Protein AF-A0A382XHA2-F1 (afdb_monomer_lite)

Foldseek 3Di:
DDPVVQVPDVVRDDDDDDDPDDFDDAQDDPVLQEGDWGADPSGDTHAAADDDDPVQCVPPDDPVDHDDAADPSDDPPDSNNRRHHRHVCVVVVPFKDKDKDKDAVVLQEDAFFWDFKDWDFAQWAFDPDDHTDDDPGDNDCVHGTHPPGTDTPDMDGHPTDHDHNGDMDMDMDMDGD

Organism: NCBI:txid408172

Secondary structure (DSSP, 8-state):
--HHHHHTSTT----PPPP-S---S-SS-TTS-S--PEE-TTS-EE-------HHHHHHH--SS------GGGS-TTSHHHHHS-TTHHHHTT--EEEEEEEE-GGGTPPTT-EEEEEEEEESPBBTTSSSB--SS--S-HHHHB-TT-SEEEEEEEEEEEEPPTT--EEEEEEEE-

Structure (mmCIF, N/CA/C/O backbone):
data_AF-A0A382XHA2-F1
#
_entry.id   AF-A0A382XHA2-F1
#
loop_
_atom_site.group_PDB
_atom_site.id
_atom_site.type_symbol
_atom_site.label_atom_id
_atom_site.label_alt_id
_atom_site.label_comp_id
_atom_site.label_asym_id
_atom_site.label_entity_id
_atom_site.label_seq_id
_atom_site.pdbx_PDB_ins_code
_atom_site.Cartn_x
_atom_site.Cartn_y
_atom_site.Cartn_z
_atom_site.occupancy
_atom_site.B_iso_or_equiv
_atom_site.auth_seq_id
_atom_site.auth_comp_id
_atom_site.auth_asym_id
_atom_site.auth_atom_id
_atom_site.pdbx_PDB_model_num
ATOM 1 N N . VAL A 1 1 ? -28.731 -13.842 24.153 1.00 69.81 1 VAL A N 1
ATOM 2 C CA . VAL A 1 1 ? -27.498 -14.342 24.812 1.00 69.81 1 VAL A CA 1
ATOM 3 C C . VAL A 1 1 ? -26.731 -13.117 25.286 1.00 69.81 1 VAL A C 1
ATOM 5 O O . VAL A 1 1 ? -26.705 -12.158 24.529 1.00 69.81 1 VAL A O 1
ATOM 8 N N . SER A 1 2 ? -26.231 -13.061 26.524 1.00 86.56 2 SER A N 1
ATOM 9 C CA . SER A 1 2 ? -25.441 -11.899 26.970 1.00 86.56 2 SER A CA 1
ATOM 10 C C . SER A 1 2 ? -24.027 -11.964 26.389 1.00 86.56 2 SER A C 1
ATOM 12 O O . SER A 1 2 ? -23.552 -13.054 26.057 1.00 86.56 2 SER A O 1
ATOM 14 N N . ARG A 1 3 ? -23.340 -10.817 26.308 1.00 87.25 3 ARG A N 1
ATOM 15 C CA . ARG A 1 3 ? -21.929 -10.745 25.901 1.00 87.25 3 ARG A CA 1
ATOM 16 C C . ARG A 1 3 ? -21.069 -11.741 26.681 1.00 87.25 3 ARG A C 1
ATOM 18 O O . ARG A 1 3 ? -20.393 -12.561 26.078 1.00 87.25 3 A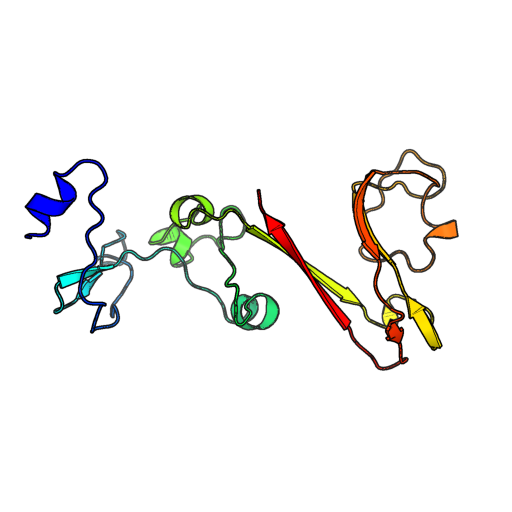RG A O 1
ATOM 25 N N . THR A 1 4 ? -21.206 -11.756 28.006 1.00 90.19 4 THR A N 1
ATOM 26 C CA . THR A 1 4 ? -20.467 -12.662 28.897 1.00 90.19 4 THR A CA 1
ATOM 27 C C . THR A 1 4 ? -20.722 -14.137 28.587 1.00 90.19 4 THR A C 1
ATOM 29 O O . THR A 1 4 ? -19.795 -14.938 28.598 1.00 90.19 4 THR A O 1
ATOM 32 N N . THR A 1 5 ? -21.965 -14.534 28.293 1.00 92.44 5 THR A N 1
ATOM 33 C CA . THR A 1 5 ? -22.249 -15.923 27.894 1.00 92.44 5 THR A CA 1
ATOM 34 C C . THR A 1 5 ? -21.627 -16.246 26.532 1.00 92.44 5 THR A C 1
ATOM 36 O O . THR A 1 5 ? -21.105 -17.343 26.350 1.00 92.44 5 THR A O 1
ATOM 39 N N . CYS A 1 6 ? -21.662 -15.299 25.589 1.00 91.44 6 CYS A N 1
ATOM 40 C CA . CYS A 1 6 ? -21.075 -15.468 24.262 1.00 91.44 6 CYS A CA 1
ATOM 41 C C . CYS A 1 6 ? -19.549 -15.622 24.327 1.00 91.44 6 CYS A C 1
ATOM 43 O O . CYS A 1 6 ? -19.023 -16.584 23.784 1.00 91.44 6 CYS A O 1
ATOM 45 N N . GLU A 1 7 ? -18.853 -14.728 25.033 1.00 91.69 7 GLU A N 1
ATOM 46 C CA . GLU A 1 7 ? -17.386 -14.732 25.160 1.00 91.69 7 GLU A CA 1
ATOM 47 C C . GLU A 1 7 ? -16.858 -15.957 25.927 1.00 91.69 7 GLU A C 1
ATOM 49 O O . GLU A 1 7 ? -15.764 -16.435 25.645 1.00 91.69 7 GLU A O 1
ATOM 54 N N . ASN A 1 8 ? -17.649 -16.517 26.852 1.00 92.94 8 ASN A N 1
ATOM 55 C CA . ASN A 1 8 ? -17.305 -17.760 27.553 1.00 92.94 8 ASN A CA 1
ATOM 56 C C . ASN A 1 8 ? -17.578 -19.030 26.726 1.00 92.94 8 ASN A C 1
ATOM 58 O O . ASN A 1 8 ? -17.199 -20.128 27.137 1.00 92.94 8 ASN A O 1
ATOM 62 N N . THR A 1 9 ? -18.257 -18.912 25.584 1.00 94.31 9 THR A N 1
ATOM 63 C CA . THR A 1 9 ? -18.500 -20.043 24.686 1.00 94.31 9 THR A CA 1
ATOM 64 C C . THR A 1 9 ? -17.306 -20.195 23.750 1.00 94.31 9 THR A C 1
ATOM 66 O O . THR A 1 9 ? -16.927 -19.248 23.067 1.00 94.31 9 THR A O 1
ATOM 69 N N . ALA A 1 10 ? -16.717 -21.391 23.674 1.00 92.62 10 ALA A N 1
ATOM 70 C CA . ALA A 1 10 ? -15.632 -21.658 22.731 1.00 92.62 10 ALA A CA 1
ATOM 71 C C . ALA A 1 10 ? -16.094 -21.380 21.286 1.00 92.62 10 ALA A C 1
ATOM 73 O O . ALA A 1 10 ? -17.078 -21.957 20.825 1.00 92.62 10 ALA A O 1
ATOM 74 N N . GLY A 1 11 ? -15.398 -20.478 20.588 1.00 89.56 11 GLY A N 1
ATOM 75 C CA . GLY A 1 11 ? -15.774 -20.025 19.243 1.00 89.56 11 GLY A CA 1
ATOM 76 C C . GLY A 1 11 ? -16.944 -19.033 19.194 1.00 89.56 11 GLY A C 1
ATOM 77 O O . GLY A 1 11 ? -17.414 -18.707 18.107 1.00 89.56 11 GLY A O 1
ATOM 78 N N . GLY A 1 12 ? -17.429 -18.546 20.340 1.00 89.88 12 GLY A N 1
ATOM 79 C CA . GLY A 1 12 ? -18.466 -17.523 20.396 1.00 89.88 12 GLY A CA 1
ATOM 80 C C . GLY A 1 12 ? -17.957 -16.179 19.875 1.00 89.88 12 GLY A C 1
ATOM 81 O O . GLY A 1 12 ? -17.038 -15.596 20.442 1.00 89.88 12 GLY A O 1
ATOM 82 N N . LEU A 1 13 ? -18.584 -15.668 18.814 1.00 88.62 13 LEU A N 1
ATOM 83 C CA . LEU A 1 13 ? -18.340 -14.326 18.289 1.00 88.62 13 LEU A CA 1
ATOM 84 C C . LEU A 1 13 ? -19.476 -13.399 18.726 1.00 88.62 13 LEU A C 1
ATOM 86 O O . LEU A 1 13 ? -20.606 -13.520 18.252 1.00 88.62 13 LEU A O 1
ATOM 90 N N . TRP A 1 14 ? -19.179 -12.471 19.634 1.00 88.94 14 TRP A N 1
ATOM 91 C CA . TRP A 1 14 ? -20.130 -11.430 20.006 1.00 88.94 14 TRP A CA 1
ATOM 92 C C . TRP A 1 14 ? -20.198 -10.372 18.903 1.00 88.94 14 TRP A C 1
ATOM 94 O O . TRP A 1 14 ? -19.188 -9.755 18.574 1.00 88.94 14 TRP A O 1
ATOM 104 N N . LEU A 1 15 ? -21.392 -10.146 18.358 1.00 88.44 15 LEU A N 1
ATOM 105 C CA . LEU A 1 15 ? -21.662 -9.089 17.384 1.00 88.44 15 LEU A CA 1
ATOM 106 C C . LEU A 1 15 ? -22.481 -7.987 18.076 1.00 88.44 15 LEU A C 1
ATOM 108 O O . LEU A 1 15 ? -23.698 -8.143 18.215 1.00 88.44 15 LEU A O 1
ATOM 112 N N . PRO A 1 16 ? -21.846 -6.910 18.576 1.00 86.88 16 PRO A N 1
ATOM 113 C CA . PRO A 1 16 ? -22.576 -5.800 19.176 1.00 86.88 16 PRO A CA 1
ATOM 114 C C . PRO A 1 16 ? -23.375 -5.032 18.112 1.00 86.88 16 PRO A C 1
ATOM 116 O O . PRO A 1 16 ? -23.069 -5.078 16.920 1.00 86.88 16 PRO A O 1
ATOM 119 N N . THR A 1 17 ? -24.386 -4.275 18.541 1.00 87.12 17 THR A N 1
ATOM 120 C CA . THR A 1 17 ? -24.945 -3.199 17.710 1.00 87.12 17 THR A CA 1
ATOM 121 C C . THR A 1 17 ? -23.841 -2.193 17.428 1.00 87.12 17 THR A C 1
ATOM 123 O O . THR A 1 17 ? -23.200 -1.767 18.386 1.00 87.12 17 THR A O 1
ATOM 126 N N . GLY A 1 18 ? -23.608 -1.842 16.159 1.00 88.06 18 GLY A N 1
ATOM 127 C CA . GLY A 1 18 ? -22.513 -0.950 15.760 1.00 88.06 18 GLY A CA 1
ATOM 128 C C . GLY A 1 18 ? -22.470 0.346 16.570 1.00 88.06 18 GLY A C 1
ATOM 129 O O . GLY A 1 18 ? -23.510 0.813 17.039 1.00 88.06 18 GLY A O 1
ATOM 130 N N . ALA A 1 19 ? -21.264 0.888 16.754 1.00 92.06 19 ALA A N 1
ATOM 131 C CA . ALA A 1 19 ? -21.071 2.152 17.455 1.00 92.06 19 ALA A CA 1
ATOM 132 C C . ALA A 1 19 ? -21.943 3.250 16.829 1.00 92.06 19 ALA A C 1
ATOM 134 O O . ALA A 1 19 ? -22.102 3.326 15.609 1.00 92.06 19 ALA A O 1
ATOM 135 N N . SER A 1 20 ? -22.536 4.065 17.690 1.00 94.06 20 SER A N 1
ATOM 136 C CA . SER A 1 20 ? -23.411 5.183 17.330 1.00 94.06 20 SER A CA 1
ATOM 137 C C . SER A 1 20 ? -22.763 6.543 17.582 1.00 94.06 20 SER A C 1
ATOM 139 O O . SER A 1 20 ? -23.326 7.563 17.189 1.00 94.06 20 SER A O 1
ATOM 141 N N . GLU A 1 21 ? -21.596 6.556 18.225 1.00 93.88 21 GLU A N 1
ATOM 142 C CA . GLU A 1 21 ? -20.819 7.750 18.530 1.00 93.88 21 GLU A CA 1
ATOM 143 C C . GLU A 1 21 ? -19.367 7.569 18.065 1.00 93.88 21 GLU A C 1
ATOM 145 O O . GLU A 1 21 ? -18.753 6.522 18.278 1.00 93.88 21 GLU A O 1
ATOM 150 N N . GLU A 1 22 ? -18.813 8.600 17.426 1.00 91.12 22 GLU A N 1
ATOM 151 C CA . GLU A 1 22 ? -17.391 8.635 17.088 1.00 91.12 22 GLU A CA 1
ATOM 152 C C . GLU A 1 22 ? -16.560 8.988 18.332 1.00 91.12 22 GLU A C 1
ATOM 154 O O . GLU A 1 22 ? -16.964 9.857 19.113 1.00 91.12 22 GLU A O 1
ATOM 159 N N . PRO A 1 23 ? -15.383 8.367 18.535 1.00 91.00 23 PRO A N 1
ATOM 160 C CA . PRO A 1 23 ? -14.499 8.762 19.620 1.00 91.00 23 PRO A CA 1
ATOM 161 C C . PRO A 1 23 ? -14.029 10.205 19.410 1.00 91.00 23 PRO A C 1
ATOM 163 O O . PRO A 1 23 ? -13.419 10.534 18.395 1.00 91.00 23 PRO A O 1
ATOM 166 N N . THR A 1 24 ? -14.280 11.065 20.396 1.00 85.12 24 THR A N 1
ATOM 167 C CA . THR A 1 24 ? -13.766 12.440 20.423 1.00 85.12 24 THR A CA 1
ATOM 168 C C . THR A 1 24 ? -12.830 12.621 21.616 1.00 85.12 24 THR A C 1
ATOM 170 O O . THR A 1 24 ? -13.027 12.009 22.665 1.00 85.12 24 THR A O 1
ATOM 173 N N . GLY A 1 25 ? -11.795 13.450 21.469 1.00 76.12 25 GLY A N 1
ATOM 174 C CA . GLY A 1 25 ? -10.847 13.744 22.547 1.00 76.12 25 GLY A CA 1
ATOM 175 C C . GLY A 1 25 ? -9.386 13.611 22.132 1.00 76.12 25 GLY A C 1
ATOM 176 O O . GLY A 1 25 ? -9.070 13.475 20.953 1.00 76.12 25 GLY A O 1
ATOM 177 N N . PHE A 1 26 ? -8.501 13.692 23.124 1.00 69.69 26 PHE A N 1
ATOM 178 C CA . PHE A 1 26 ? -7.056 13.587 22.941 1.00 69.69 26 PHE A CA 1
ATOM 179 C C . PHE A 1 26 ? -6.595 12.152 23.174 1.00 69.69 26 PHE A C 1
ATOM 181 O O . PHE A 1 26 ? -7.086 11.467 24.074 1.00 69.69 26 PHE A O 1
ATOM 188 N N . THR A 1 27 ? -5.613 11.711 22.398 1.00 74.00 27 THR A N 1
ATOM 189 C CA . THR A 1 27 ? -4.943 10.431 22.610 1.00 74.00 27 THR A CA 1
ATOM 190 C C . THR A 1 27 ? -3.960 10.630 23.762 1.00 74.00 27 THR A C 1
ATOM 192 O O . THR A 1 27 ? -2.814 11.000 23.554 1.00 74.00 27 THR A O 1
ATOM 195 N N . GLY A 1 28 ? -4.425 10.537 25.006 1.00 75.12 28 GLY A N 1
ATOM 196 C CA . GLY A 1 28 ? -3.582 10.833 26.162 1.00 75.12 28 GLY A CA 1
ATOM 197 C C . GLY A 1 28 ? -4.364 11.170 27.429 1.00 75.12 28 GLY A C 1
ATOM 198 O O . GLY A 1 28 ? -5.542 11.516 27.374 1.00 75.12 28 GLY A O 1
ATOM 199 N N . ASP A 1 29 ? -3.708 11.094 28.585 1.00 77.81 29 ASP A N 1
ATOM 200 C CA . ASP A 1 29 ? -4.215 11.693 29.819 1.00 77.81 29 ASP A CA 1
ATOM 201 C C . ASP A 1 29 ? -4.286 13.231 29.707 1.00 77.81 29 ASP A C 1
ATOM 203 O O . ASP A 1 29 ? -3.798 13.839 28.756 1.00 77.81 29 ASP A O 1
ATOM 207 N N . ALA A 1 30 ? -4.896 13.894 30.694 1.00 74.38 30 ALA A N 1
ATOM 208 C CA . ALA A 1 30 ? -5.067 15.352 30.681 1.00 74.38 30 ALA A CA 1
ATOM 209 C C . ALA A 1 30 ? -3.741 16.145 30.642 1.00 74.38 30 ALA A C 1
ATOM 211 O O . ALA A 1 30 ? -3.757 17.342 30.358 1.00 74.38 30 ALA A O 1
ATOM 212 N N . ALA A 1 31 ? -2.611 15.499 30.948 1.00 78.38 31 ALA A N 1
ATOM 213 C CA . ALA A 1 31 ? -1.278 16.082 30.862 1.00 78.38 31 ALA A CA 1
ATOM 214 C C . ALA A 1 31 ? -0.567 15.752 29.534 1.00 78.38 31 ALA A C 1
ATOM 216 O O . ALA A 1 31 ? 0.514 16.287 29.289 1.00 78.38 31 ALA A O 1
ATOM 217 N N . GLY A 1 32 ? -1.151 14.893 28.691 1.00 75.31 32 GLY A N 1
ATOM 218 C CA . GLY A 1 32 ? -0.535 14.391 27.466 1.00 75.31 32 GLY A CA 1
ATOM 219 C C . GLY A 1 32 ? 0.718 13.563 27.749 1.00 75.31 32 GLY A C 1
ATOM 220 O O . GLY A 1 32 ? 1.706 13.696 27.037 1.00 75.31 32 GLY A O 1
ATOM 221 N N . LEU A 1 33 ? 0.731 12.769 28.822 1.00 77.69 33 LEU A N 1
ATOM 222 C CA . LEU A 1 33 ? 1.907 11.980 29.219 1.00 77.69 33 LEU A CA 1
ATOM 223 C C . LEU A 1 33 ? 1.717 10.474 29.032 1.00 77.69 33 LEU A C 1
ATOM 225 O O . LEU A 1 33 ? 2.699 9.753 28.873 1.00 77.69 33 LEU A O 1
ATOM 229 N N . THR A 1 34 ? 0.472 10.002 29.034 1.00 81.69 34 THR A N 1
ATOM 230 C CA . THR A 1 34 ? 0.154 8.570 28.982 1.00 81.69 34 THR A CA 1
ATOM 231 C C . THR A 1 34 ? -0.964 8.313 27.988 1.00 81.69 34 THR A C 1
ATOM 233 O O . THR A 1 34 ? -2.012 8.934 28.118 1.00 81.69 34 THR A O 1
ATOM 236 N N . ALA A 1 35 ? -0.801 7.369 27.057 1.00 84.81 35 ALA A N 1
ATOM 237 C CA . ALA A 1 35 ? -1.890 6.916 26.186 1.00 84.81 35 ALA A CA 1
ATOM 238 C C . ALA A 1 35 ? -3.100 6.451 27.016 1.00 84.81 35 ALA A C 1
ATOM 240 O O . ALA A 1 35 ? -2.930 5.711 27.989 1.00 84.81 35 ALA A O 1
ATOM 241 N N . GLN A 1 36 ? -4.315 6.864 26.650 1.00 86.06 36 GLN A N 1
ATOM 242 C CA . GLN A 1 36 ? -5.551 6.452 27.322 1.00 86.06 36 GLN A CA 1
ATOM 243 C C . GLN A 1 36 ? -6.611 6.022 26.302 1.00 86.06 36 GLN A C 1
ATOM 245 O O . GLN A 1 36 ? -6.677 6.595 25.212 1.00 86.06 36 GLN A O 1
ATOM 250 N N . PRO A 1 37 ? -7.450 5.027 26.638 1.00 89.12 37 PRO A N 1
ATOM 251 C CA . PRO A 1 37 ? -8.596 4.683 25.815 1.00 89.12 37 PRO A CA 1
ATOM 252 C C . PRO A 1 37 ? -9.670 5.779 25.878 1.00 89.12 37 PRO A C 1
ATOM 254 O O . PRO A 1 37 ? -9.850 6.432 26.907 1.00 89.12 37 PRO A O 1
ATOM 257 N N . ILE A 1 38 ? -10.424 5.934 24.792 1.00 89.94 38 ILE A N 1
ATOM 258 C CA . ILE A 1 38 ? -11.551 6.867 24.693 1.00 89.94 38 ILE A CA 1
ATOM 259 C C . ILE A 1 38 ? -12.843 6.082 24.916 1.00 89.94 38 ILE A C 1
ATOM 261 O O . ILE A 1 38 ? -13.117 5.116 24.206 1.00 89.94 38 ILE A O 1
ATOM 265 N N . LEU A 1 39 ? -13.632 6.486 25.912 1.00 91.19 39 LEU A N 1
ATOM 266 C CA . LEU A 1 39 ? -14.936 5.890 26.196 1.00 91.19 39 LEU A CA 1
ATOM 267 C C . LEU A 1 39 ? -16.035 6.732 25.551 1.00 91.19 39 LEU A C 1
ATOM 269 O O . LEU A 1 39 ? -16.080 7.944 25.760 1.00 91.19 39 LEU A O 1
ATOM 273 N N . THR A 1 40 ? -16.939 6.086 24.826 1.00 92.88 40 THR A N 1
ATOM 274 C CA . THR A 1 40 ? -18.136 6.717 24.256 1.00 92.88 40 THR A CA 1
ATOM 275 C C . THR A 1 40 ? -19.382 6.341 25.060 1.00 92.88 40 THR A C 1
ATOM 277 O O . THR A 1 40 ? -19.417 5.341 25.789 1.00 92.88 40 THR A O 1
ATOM 280 N N . SER A 1 41 ? -20.426 7.164 24.964 1.00 92.88 41 SER A N 1
ATOM 281 C CA . SER A 1 41 ? -21.673 6.990 25.726 1.00 92.88 41 SER A CA 1
ATOM 282 C C . SER A 1 41 ? -22.462 5.738 25.319 1.00 92.88 41 SER A C 1
ATOM 284 O O . SER A 1 41 ? -23.269 5.221 26.094 1.00 92.88 41 SER A O 1
ATOM 286 N N . ASP A 1 42 ? -22.174 5.202 24.133 1.00 92.81 42 ASP A N 1
ATOM 287 C CA . ASP A 1 42 ? -22.699 3.939 23.612 1.00 92.81 42 ASP A CA 1
ATOM 288 C C . ASP A 1 42 ? -21.973 2.686 24.152 1.00 92.81 42 ASP A C 1
ATOM 290 O O . ASP A 1 42 ? -22.285 1.564 23.748 1.00 92.81 42 ASP A O 1
ATOM 294 N N . ASN A 1 43 ? -21.081 2.858 25.138 1.00 90.31 43 ASN A N 1
ATOM 295 C CA . ASN A 1 43 ? -20.283 1.822 25.809 1.00 90.31 43 ASN A CA 1
ATOM 296 C C . ASN A 1 43 ? -19.190 1.180 24.944 1.00 90.31 43 ASN A C 1
ATOM 298 O O . ASN A 1 43 ? -18.668 0.117 25.307 1.00 90.31 43 ASN A O 1
ATOM 302 N N . TYR A 1 44 ? -18.822 1.807 23.827 1.00 92.75 44 TYR A N 1
ATOM 303 C CA . TYR A 1 44 ? -17.596 1.455 23.125 1.00 92.75 44 TYR A CA 1
ATOM 304 C C . TYR A 1 44 ? -16.370 2.051 23.822 1.00 92.75 44 TYR A C 1
ATOM 306 O O . TYR A 1 44 ? -16.417 3.085 24.491 1.00 92.75 44 TYR A O 1
ATOM 314 N N . VAL A 1 45 ? -15.256 1.337 23.686 1.00 91.69 45 VAL A N 1
ATOM 315 C CA . VAL A 1 45 ? -13.945 1.749 24.179 1.00 91.69 45 VAL A CA 1
ATOM 316 C C . VAL A 1 45 ? -13.006 1.717 22.989 1.00 91.69 45 VAL A C 1
ATOM 318 O O . VAL A 1 45 ? -12.824 0.669 22.368 1.00 91.69 45 VAL A O 1
ATOM 321 N N . TRP A 1 46 ? -12.435 2.867 22.670 1.00 91.56 46 TRP A N 1
ATOM 322 C CA . TRP A 1 46 ? -11.585 3.073 21.511 1.00 91.56 46 TRP A CA 1
ATOM 323 C C . TRP A 1 46 ? -10.134 3.221 21.941 1.00 91.56 46 TRP A C 1
ATOM 325 O O . TRP A 1 46 ? -9.827 3.855 22.951 1.00 91.56 46 TRP A O 1
ATOM 335 N N . THR A 1 47 ? -9.231 2.656 21.152 1.00 89.44 47 THR A N 1
ATOM 336 C CA . THR A 1 47 ? -7.789 2.802 21.339 1.00 89.44 47 THR A CA 1
ATOM 337 C C . THR A 1 47 ? -7.214 3.444 20.093 1.00 89.44 47 THR A C 1
ATOM 339 O O . THR A 1 47 ? -7.496 3.008 18.979 1.00 89.44 47 THR A O 1
ATOM 342 N N . PHE A 1 48 ? -6.427 4.495 20.288 1.00 90.69 48 PHE A N 1
ATOM 343 C CA . PHE A 1 48 ? -5.706 5.130 19.200 1.00 90.69 48 PHE A CA 1
ATOM 344 C C . PHE A 1 48 ? -4.533 4.253 18.755 1.00 90.69 48 PHE A C 1
ATOM 346 O O . PHE A 1 48 ? -3.802 3.732 19.593 1.00 90.69 48 PHE A O 1
ATOM 353 N N . LEU A 1 49 ? -4.365 4.096 17.440 1.00 90.75 49 LEU A N 1
ATOM 354 C CA . LEU A 1 49 ? -3.231 3.380 16.852 1.00 90.75 49 LEU A CA 1
ATOM 355 C C . LEU A 1 49 ? -2.300 4.355 16.143 1.00 90.75 49 LEU A C 1
ATOM 357 O O . LEU A 1 49 ? -1.149 4.510 16.527 1.00 90.75 49 LEU A O 1
ATOM 361 N N . TYR A 1 50 ? -2.797 5.023 15.109 1.00 92.19 50 TYR A N 1
ATOM 362 C CA . TYR A 1 50 ? -2.015 5.957 14.320 1.00 92.19 50 TYR A CA 1
ATOM 363 C C . TYR A 1 50 ? -2.924 6.957 13.621 1.00 92.19 50 TYR A C 1
ATOM 365 O O . TYR A 1 50 ? -4.146 6.798 13.565 1.00 92.19 50 TYR A O 1
ATOM 373 N N . LYS A 1 51 ? -2.296 7.988 13.068 1.00 88.69 51 LYS A N 1
ATOM 374 C CA . LYS A 1 51 ? -2.943 9.008 12.258 1.00 88.69 51 LYS A CA 1
ATOM 375 C C . LYS A 1 51 ? -2.244 9.074 10.910 1.00 88.69 51 LYS A C 1
ATOM 377 O O . LYS A 1 51 ? -1.027 8.944 10.840 1.00 88.69 51 LYS A O 1
ATOM 382 N N . LEU A 1 52 ? -3.024 9.288 9.856 1.00 91.69 52 LEU A N 1
ATOM 383 C CA . LEU A 1 52 ? -2.483 9.570 8.534 1.00 91.69 52 LEU A CA 1
ATOM 384 C C . LEU A 1 52 ? -2.297 11.068 8.343 1.00 91.69 52 LEU A C 1
ATOM 386 O O . LEU A 1 52 ? -3.204 11.861 8.615 1.00 91.69 52 LEU A O 1
ATOM 390 N N . GLU A 1 53 ? -1.126 11.436 7.841 1.00 89.69 53 GLU A N 1
ATOM 391 C CA . GLU A 1 53 ? -0.860 12.797 7.405 1.00 89.69 53 GLU A CA 1
ATOM 392 C C . GLU A 1 53 ? -1.438 13.028 6.004 1.00 89.69 53 GLU A C 1
ATOM 394 O O . GLU A 1 53 ? -1.706 12.095 5.242 1.00 89.69 53 GLU A O 1
ATOM 399 N N . LEU A 1 54 ? -1.624 14.299 5.633 1.00 91.19 54 LEU A N 1
ATOM 400 C CA . LEU A 1 54 ? -2.273 14.669 4.369 1.00 91.19 54 LEU A CA 1
ATOM 401 C C . LEU A 1 54 ? -1.598 14.026 3.144 1.00 91.19 54 LEU A C 1
ATOM 403 O O . LEU A 1 54 ? -2.276 13.628 2.200 1.00 91.19 54 LEU A O 1
ATOM 407 N N . ASN A 1 55 ? -0.270 13.899 3.171 1.00 88.56 55 ASN A N 1
ATOM 408 C CA . ASN A 1 55 ? 0.495 13.265 2.101 1.00 88.56 55 ASN A CA 1
ATOM 409 C C . ASN A 1 55 ? 0.150 11.775 1.930 1.00 88.56 55 ASN A C 1
ATOM 411 O O . ASN A 1 55 ? -0.023 11.319 0.801 1.00 88.56 55 ASN A O 1
ATOM 415 N N . ASP A 1 56 ? 0.012 11.032 3.031 1.00 90.44 56 ASP A N 1
ATOM 416 C CA . ASP A 1 56 ? -0.308 9.598 3.001 1.00 90.44 56 ASP A CA 1
ATOM 417 C C . ASP A 1 56 ? -1.743 9.364 2.527 1.00 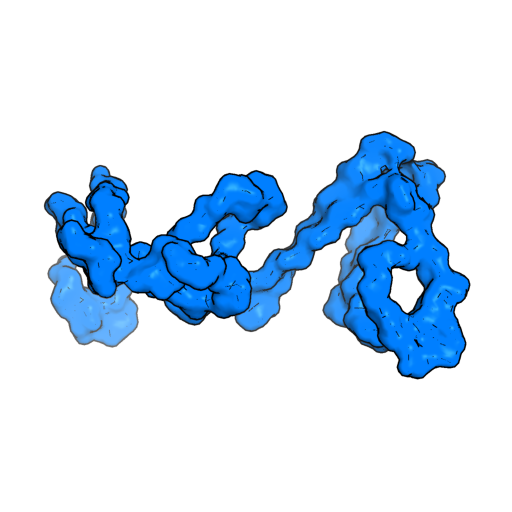90.44 56 ASP A C 1
ATOM 419 O O . ASP A 1 56 ? -2.029 8.421 1.784 1.00 90.44 56 ASP A O 1
ATOM 423 N N . ILE A 1 57 ? -2.649 10.268 2.907 1.00 91.19 57 ILE A N 1
ATOM 424 C CA . ILE A 1 57 ? -4.038 10.244 2.448 1.00 91.19 57 ILE A CA 1
ATOM 425 C C . ILE A 1 57 ? -4.098 10.443 0.931 1.00 91.19 57 ILE A C 1
ATOM 427 O O . ILE A 1 57 ? -4.756 9.673 0.238 1.00 91.19 57 ILE A O 1
ATOM 431 N N . ILE A 1 58 ? -3.395 11.446 0.403 1.00 88.50 58 ILE A N 1
ATOM 432 C CA . ILE A 1 58 ? -3.468 11.795 -1.023 1.00 88.50 58 ILE A CA 1
ATOM 433 C C . ILE A 1 58 ? -2.795 10.739 -1.903 1.00 88.50 58 ILE A C 1
ATOM 435 O O . ILE A 1 58 ? -3.337 10.377 -2.946 1.00 88.50 58 ILE A O 1
ATOM 439 N N . ASN A 1 59 ? -1.615 10.261 -1.509 1.00 85.94 59 ASN A N 1
ATOM 440 C CA . ASN A 1 59 ? -0.786 9.449 -2.399 1.00 85.94 59 ASN A CA 1
ATOM 441 C C . ASN A 1 59 ? -1.006 7.942 -2.226 1.00 85.94 59 ASN A C 1
ATOM 443 O O . ASN A 1 59 ? -0.878 7.193 -3.196 1.00 85.94 59 ASN A O 1
ATOM 447 N N . SER A 1 60 ? -1.372 7.496 -1.022 1.00 86.50 60 SER A N 1
ATOM 448 C CA . SER A 1 60 ? -1.321 6.073 -0.662 1.00 86.50 60 SER A CA 1
ATOM 449 C C . SER A 1 60 ? -2.684 5.472 -0.321 1.00 86.50 60 SER A C 1
ATOM 451 O O . SER A 1 60 ? -2.821 4.249 -0.323 1.00 86.50 60 SER A O 1
ATOM 453 N N . THR A 1 61 ? -3.705 6.291 -0.057 1.00 92.62 61 THR A N 1
ATOM 454 C CA . THR A 1 61 ? -5.055 5.793 0.255 1.00 92.62 61 THR A CA 1
ATOM 455 C C . THR A 1 61 ? -5.858 5.544 -1.021 1.00 92.62 61 THR A C 1
ATOM 457 O O . THR A 1 61 ? -5.745 6.257 -2.018 1.00 92.62 61 THR A O 1
ATOM 460 N N . THR A 1 62 ? -6.682 4.501 -1.001 1.00 91.06 62 THR A N 1
ATOM 461 C CA . THR A 1 62 ? -7.642 4.170 -2.060 1.00 91.06 62 THR A CA 1
ATOM 462 C C . THR A 1 62 ? -9.024 3.947 -1.448 1.00 91.06 62 THR A C 1
ATOM 464 O O . THR A 1 62 ? -9.191 3.999 -0.233 1.00 91.06 62 THR A O 1
ATOM 467 N N . ASN A 1 63 ? -10.029 3.690 -2.282 1.00 91.19 63 ASN A N 1
ATOM 468 C CA . ASN A 1 63 ? -11.363 3.304 -1.822 1.00 91.19 63 ASN A CA 1
ATOM 469 C C . ASN A 1 63 ? -11.371 1.979 -1.038 1.00 91.19 63 ASN A C 1
ATOM 471 O O . ASN A 1 63 ? -12.260 1.786 -0.215 1.00 91.19 63 ASN A O 1
ATOM 475 N N . ASP A 1 64 ? -10.400 1.097 -1.293 1.00 93.06 64 ASP A N 1
ATOM 476 C CA . ASP A 1 64 ? -10.367 -0.257 -0.729 1.00 93.06 64 ASP A CA 1
ATOM 477 C C . ASP A 1 64 ? -9.241 -0.456 0.300 1.00 93.06 64 ASP A C 1
ATOM 479 O O . ASP A 1 64 ? -9.310 -1.363 1.126 1.00 93.06 64 ASP A O 1
ATOM 483 N N . TRP A 1 65 ? -8.210 0.393 0.274 1.00 93.44 65 TRP A N 1
ATOM 484 C CA . TRP A 1 65 ? -6.993 0.233 1.075 1.00 93.44 65 TRP A CA 1
ATOM 485 C C . TRP A 1 65 ? -6.562 1.534 1.739 1.00 93.44 65 TRP A C 1
ATOM 487 O O . TRP A 1 65 ? -6.503 2.583 1.093 1.00 93.44 65 TRP A O 1
ATOM 497 N N . MET A 1 66 ? -6.171 1.426 3.007 1.00 93.56 66 MET A N 1
ATOM 498 C CA . MET A 1 66 ? -5.579 2.495 3.805 1.00 93.56 66 MET A CA 1
ATOM 499 C C . MET A 1 66 ? -4.160 2.085 4.222 1.00 93.56 66 MET A C 1
ATOM 501 O O . MET A 1 66 ? -3.976 0.943 4.654 1.00 93.56 66 MET A O 1
ATOM 505 N N . PRO A 1 67 ? -3.153 2.970 4.108 1.00 94.50 67 PRO A N 1
ATOM 506 C CA . PRO A 1 67 ? -1.804 2.649 4.554 1.00 94.50 67 PRO A CA 1
ATOM 507 C C . PRO A 1 67 ? -1.750 2.490 6.078 1.00 94.50 67 PRO A C 1
ATOM 509 O O . PRO A 1 67 ? -2.502 3.126 6.823 1.00 94.50 67 PRO A O 1
ATOM 512 N N . VAL A 1 68 ? -0.822 1.652 6.536 1.00 95.19 68 VAL A N 1
ATOM 513 C CA . VAL A 1 68 ? -0.488 1.479 7.952 1.00 95.19 68 VAL A CA 1
ATOM 514 C C . VAL A 1 68 ? 0.931 1.995 8.150 1.00 95.19 68 VAL A C 1
ATOM 516 O O . VAL A 1 68 ? 1.864 1.492 7.527 1.00 95.19 68 VAL A O 1
ATOM 519 N N . ILE A 1 69 ? 1.086 3.023 8.983 1.00 94.44 69 ILE A N 1
ATOM 520 C CA . ILE A 1 69 ? 2.391 3.618 9.293 1.00 94.44 69 ILE A CA 1
ATOM 521 C C . ILE A 1 69 ? 2.999 2.859 10.473 1.00 94.44 69 ILE A C 1
ATOM 523 O O . ILE A 1 69 ? 2.317 2.646 11.474 1.00 94.44 69 ILE A O 1
ATOM 527 N N . SER A 1 70 ? 4.263 2.442 10.372 1.00 95.06 70 SER A N 1
ATOM 528 C CA . SER A 1 70 ? 4.943 1.689 11.435 1.00 95.06 70 SER A CA 1
ATOM 529 C C . SER A 1 70 ? 6.468 1.799 11.381 1.00 95.06 70 SER A C 1
ATOM 531 O O . SER A 1 70 ? 7.031 2.116 10.330 1.00 95.06 70 SER A O 1
ATOM 533 N N . GLY A 1 71 ? 7.135 1.451 12.481 1.00 94.56 71 GLY A N 1
ATOM 534 C CA . GLY A 1 71 ? 8.589 1.386 12.596 1.00 94.56 71 GLY A CA 1
ATOM 535 C C . GLY A 1 71 ? 9.248 2.731 12.294 1.00 94.56 71 GLY A C 1
ATOM 536 O O . GLY A 1 71 ? 8.797 3.773 12.765 1.00 94.56 71 GLY A O 1
ATOM 537 N N . ASP A 1 72 ? 10.282 2.716 11.453 1.00 93.25 72 ASP A N 1
ATOM 538 C CA . ASP A 1 72 ? 11.071 3.908 11.103 1.00 93.25 72 ASP A CA 1
ATOM 539 C C . ASP A 1 72 ? 10.266 5.009 10.386 1.00 93.25 72 ASP A C 1
ATOM 541 O O . ASP A 1 72 ? 10.706 6.157 10.329 1.00 93.25 72 ASP A O 1
ATOM 545 N N . ALA A 1 73 ? 9.085 4.688 9.841 1.00 91.44 73 ALA A N 1
ATOM 546 C CA . ALA A 1 73 ? 8.195 5.682 9.239 1.00 91.44 73 ALA A CA 1
ATOM 547 C C . ALA A 1 73 ? 7.471 6.549 10.288 1.00 91.44 73 ALA A C 1
ATOM 549 O O . ALA A 1 73 ? 6.940 7.609 9.953 1.00 91.44 73 ALA A O 1
ATOM 550 N N . VAL A 1 74 ? 7.446 6.123 11.555 1.00 94.12 74 VAL A N 1
ATOM 551 C CA . VAL A 1 74 ? 6.815 6.872 12.643 1.00 94.12 74 VAL A CA 1
ATOM 552 C C . VAL A 1 74 ? 7.752 7.988 13.101 1.00 94.12 74 VAL A C 1
ATOM 554 O O . VAL A 1 74 ? 8.812 7.750 13.679 1.00 94.12 74 VAL A O 1
ATOM 557 N N . LEU A 1 75 ? 7.351 9.240 12.868 1.00 93.00 75 LEU A N 1
ATOM 558 C CA . LEU A 1 75 ? 8.159 10.401 13.237 1.00 93.00 75 LEU A CA 1
ATOM 559 C C . LEU A 1 75 ? 8.319 10.510 14.763 1.00 93.00 75 LEU A C 1
ATOM 561 O O . LEU A 1 75 ? 7.339 10.463 15.512 1.00 93.00 75 LEU A O 1
ATOM 565 N N . ALA A 1 76 ? 9.551 10.734 15.228 1.00 92.25 76 ALA A N 1
ATOM 566 C CA . ALA A 1 76 ? 9.840 10.953 16.642 1.00 92.25 76 ALA A CA 1
ATOM 567 C C . ALA A 1 76 ? 9.043 12.145 17.202 1.00 92.25 76 ALA A C 1
ATOM 569 O O . ALA A 1 76 ? 9.041 13.236 16.632 1.00 92.25 76 ALA A O 1
ATOM 570 N N . GLY A 1 77 ? 8.369 11.934 18.335 1.00 89.19 77 GLY A N 1
ATOM 571 C CA . GLY A 1 77 ? 7.516 12.949 18.966 1.00 89.19 77 GLY A CA 1
ATOM 572 C C . GLY A 1 77 ? 6.156 13.170 18.292 1.00 89.19 77 GLY A C 1
ATOM 573 O O . GLY A 1 77 ? 5.400 14.019 18.756 1.00 89.19 77 GLY A O 1
ATOM 574 N N . SER A 1 78 ? 5.822 12.420 17.235 1.00 90.56 78 SER A N 1
ATOM 575 C CA . SER A 1 78 ? 4.460 12.391 16.690 1.00 90.56 78 SER A CA 1
ATOM 576 C C . SER A 1 78 ? 3.456 11.831 17.701 1.00 90.56 78 SER A C 1
ATOM 578 O O . SER A 1 78 ? 3.818 11.123 18.642 1.00 90.56 78 SER A O 1
ATOM 580 N N . GLU A 1 79 ? 2.173 12.109 17.474 1.00 89.75 79 GLU A N 1
ATOM 581 C CA . GLU A 1 79 ? 1.074 11.571 18.283 1.00 89.75 79 GLU A CA 1
ATOM 582 C C . GLU A 1 79 ? 1.093 10.033 18.309 1.00 89.75 79 GLU A C 1
ATOM 584 O O . GLU A 1 79 ? 0.967 9.436 19.376 1.00 89.75 79 GLU A O 1
ATOM 589 N N . GLN A 1 80 ? 1.365 9.388 17.166 1.00 92.38 80 GLN A N 1
ATOM 590 C CA . GLN A 1 80 ? 1.545 7.935 17.085 1.00 92.38 80 GLN A CA 1
ATOM 591 C C . GLN A 1 80 ? 2.712 7.450 17.954 1.00 92.38 80 GLN A C 1
ATOM 593 O O . GLN A 1 80 ? 2.553 6.489 18.698 1.00 92.38 80 GLN A O 1
ATOM 598 N N . ASN A 1 81 ? 3.863 8.126 17.905 1.00 91.56 81 ASN A N 1
ATOM 599 C CA . ASN A 1 81 ? 5.032 7.742 18.699 1.00 91.56 81 ASN A CA 1
ATOM 600 C C . ASN A 1 81 ? 4.809 7.881 20.213 1.00 91.56 81 ASN A C 1
ATOM 602 O O . ASN A 1 81 ? 5.393 7.136 20.994 1.00 91.56 81 ASN A O 1
ATOM 606 N N . LEU A 1 82 ? 4.030 8.878 20.637 1.00 90.25 82 LEU A N 1
ATOM 607 C CA . LEU A 1 82 ? 3.829 9.182 22.055 1.00 90.25 82 LEU A CA 1
ATOM 608 C C . LEU A 1 82 ? 2.641 8.431 22.663 1.00 90.25 82 LEU A C 1
ATOM 610 O O . LEU A 1 82 ? 2.702 8.036 23.827 1.00 90.25 82 LEU A O 1
ATOM 614 N N . PHE A 1 83 ? 1.566 8.249 21.896 1.00 90.94 83 PHE A N 1
ATOM 615 C CA . PHE A 1 83 ? 0.281 7.777 22.420 1.00 90.94 83 PHE A CA 1
ATOM 616 C C . PHE A 1 83 ? -0.380 6.674 21.596 1.00 90.94 83 PHE A C 1
ATOM 618 O O . PHE A 1 83 ? -1.399 6.133 22.026 1.00 90.94 83 PHE A O 1
ATOM 625 N N . GLY A 1 84 ? 0.150 6.384 20.412 1.00 91.06 84 GLY A N 1
ATOM 626 C CA . GLY A 1 84 ? -0.347 5.345 19.526 1.00 91.06 84 GLY A CA 1
ATOM 627 C C . GLY A 1 84 ? 0.510 4.089 19.580 1.00 91.06 84 GLY A C 1
ATOM 628 O O . GLY A 1 84 ? 1.066 3.721 20.616 1.00 91.06 84 GLY A O 1
ATOM 629 N N . ASP A 1 85 ? 0.601 3.429 18.435 1.00 92.50 85 ASP A N 1
ATOM 630 C CA . ASP A 1 85 ? 1.354 2.203 18.245 1.00 92.50 85 ASP A CA 1
ATOM 631 C C . ASP A 1 85 ? 2.436 2.415 17.187 1.00 92.50 85 ASP A C 1
ATOM 633 O O . ASP A 1 85 ? 2.140 2.624 16.009 1.00 92.50 85 ASP A O 1
ATOM 637 N N . VAL A 1 86 ? 3.701 2.355 17.604 1.00 94.44 86 VAL A N 1
ATOM 638 C CA . VAL A 1 86 ? 4.850 2.473 16.694 1.00 94.44 86 VAL A CA 1
ATOM 639 C C . VAL A 1 86 ? 4.908 1.287 15.730 1.00 94.44 86 VAL A C 1
ATOM 641 O O . VAL A 1 86 ? 5.305 1.460 14.583 1.00 94.44 86 VAL A O 1
ATOM 644 N N . ASP A 1 87 ? 4.431 0.112 16.137 1.00 95.75 87 ASP A N 1
ATOM 645 C CA . ASP A 1 87 ? 4.437 -1.107 15.329 1.00 95.75 87 ASP A CA 1
ATOM 646 C C . ASP A 1 87 ? 3.010 -1.514 14.919 1.00 95.75 87 ASP A C 1
ATOM 648 O O . ASP A 1 87 ? 2.650 -2.697 14.902 1.00 95.75 87 ASP A O 1
ATOM 652 N N . ALA A 1 88 ? 2.199 -0.520 14.526 1.00 95.19 88 ALA A N 1
ATOM 653 C CA . ALA A 1 88 ? 0.775 -0.669 14.204 1.00 95.19 88 ALA A CA 1
ATOM 654 C C . ALA A 1 88 ? 0.460 -1.774 13.182 1.00 95.19 88 ALA A C 1
ATOM 656 O O . ALA A 1 88 ? -0.657 -2.293 13.170 1.00 95.19 88 ALA A O 1
ATOM 657 N N . ILE A 1 89 ? 1.430 -2.191 12.360 1.00 95.00 89 ILE A N 1
ATOM 658 C CA . ILE A 1 89 ? 1.295 -3.342 11.458 1.00 95.00 89 ILE A CA 1
ATOM 659 C C . ILE A 1 89 ? 0.877 -4.625 12.185 1.00 95.00 89 ILE A C 1
ATOM 661 O O . ILE A 1 89 ? 0.070 -5.382 11.640 1.00 95.00 89 ILE A O 1
ATOM 665 N N . PHE A 1 90 ? 1.349 -4.856 13.415 1.00 95.25 90 PHE A N 1
ATOM 666 C CA . PHE A 1 90 ? 1.001 -6.049 14.189 1.00 95.25 90 PHE A CA 1
ATOM 667 C C . PHE A 1 90 ? -0.384 -5.926 14.821 1.00 95.25 90 PHE A C 1
ATOM 669 O O . PHE A 1 90 ? -1.180 -6.864 14.735 1.00 95.25 90 PHE A O 1
ATOM 676 N N . SER A 1 91 ? -0.709 -4.765 15.393 1.00 94.25 91 SER A N 1
ATOM 677 C CA . SER A 1 91 ? -2.026 -4.510 15.991 1.00 94.25 91 SER A CA 1
ATOM 678 C C . SER A 1 91 ? -3.144 -4.513 14.951 1.00 94.25 91 SER A C 1
ATOM 680 O O . SER A 1 91 ? -4.195 -5.116 15.177 1.00 94.25 91 SER A O 1
ATOM 682 N N . ALA A 1 92 ? -2.895 -3.925 13.778 1.00 93.75 92 ALA A N 1
ATOM 683 C CA . ALA A 1 92 ? -3.800 -3.962 12.630 1.00 93.75 92 ALA A CA 1
ATOM 684 C C . ALA A 1 92 ? -3.800 -5.318 11.902 1.00 93.75 92 ALA A C 1
ATOM 686 O O . ALA A 1 92 ? -4.643 -5.542 11.035 1.00 93.75 92 ALA A O 1
ATOM 687 N N . LYS A 1 93 ? -2.882 -6.234 12.253 1.00 95.00 93 LYS A N 1
ATOM 688 C CA . LYS A 1 93 ? -2.712 -7.551 11.614 1.00 95.00 93 LYS A CA 1
ATOM 689 C C . LYS A 1 93 ? -2.578 -7.435 10.095 1.00 95.00 93 LYS A C 1
ATOM 691 O O . LYS A 1 93 ? -3.250 -8.124 9.323 1.00 95.00 93 LYS A O 1
ATOM 696 N N . THR A 1 94 ? -1.716 -6.518 9.679 1.00 95.00 94 THR A N 1
ATOM 697 C CA . THR A 1 94 ? -1.471 -6.236 8.268 1.00 95.00 94 THR A CA 1
ATOM 698 C C . THR A 1 94 ? -0.841 -7.461 7.612 1.00 95.00 94 THR A C 1
ATOM 700 O O . THR A 1 94 ? 0.200 -7.935 8.052 1.00 95.00 94 THR A O 1
ATOM 703 N N . HIS A 1 95 ? -1.490 -7.966 6.567 1.00 95.06 95 HIS A N 1
ATOM 704 C CA . HIS A 1 95 ? -1.058 -9.119 5.763 1.00 95.06 95 HIS A CA 1
ATOM 705 C C . HIS A 1 95 ? -0.913 -8.748 4.281 1.00 95.06 95 HIS A C 1
ATOM 707 O O . HIS A 1 95 ? -0.535 -9.575 3.465 1.00 95.06 95 HIS A O 1
ATOM 713 N N . HIS A 1 96 ? -1.176 -7.486 3.931 1.00 95.25 96 HIS A N 1
ATOM 714 C CA . HIS A 1 96 ? -1.089 -6.979 2.570 1.00 95.25 96 HIS A CA 1
ATOM 715 C C . HIS A 1 96 ? -0.017 -5.893 2.451 1.00 95.25 96 HIS A C 1
ATOM 717 O O . HIS A 1 96 ? 0.095 -5.024 3.315 1.00 95.25 96 HIS A O 1
ATOM 723 N N . GLY A 1 97 ? 0.738 -5.917 1.355 1.00 92.94 97 GLY A N 1
ATOM 724 C CA . GLY A 1 97 ? 1.618 -4.839 0.914 1.00 92.94 97 GLY A CA 1
ATOM 725 C C . GLY A 1 97 ? 1.164 -4.295 -0.437 1.00 92.94 97 GLY A C 1
ATOM 726 O O . GLY A 1 97 ? 0.726 -5.057 -1.297 1.00 92.94 97 GLY A O 1
ATOM 727 N N . LEU A 1 98 ? 1.278 -2.982 -0.638 1.00 92.12 98 LEU A N 1
ATOM 728 C CA . LEU A 1 98 ? 0.954 -2.332 -1.906 1.00 92.12 98 LEU A CA 1
ATOM 729 C C . LEU A 1 98 ? 2.231 -1.801 -2.556 1.00 92.12 98 LEU A C 1
ATOM 731 O O . LEU A 1 98 ? 2.967 -1.016 -1.964 1.00 92.12 98 LEU A O 1
ATOM 735 N N . ILE A 1 99 ? 2.477 -2.218 -3.793 1.00 91.88 99 ILE A N 1
ATOM 736 C CA . ILE A 1 99 ? 3.519 -1.677 -4.661 1.00 91.88 99 ILE A CA 1
ATOM 737 C C . ILE A 1 99 ? 2.844 -0.675 -5.587 1.00 91.88 99 ILE A C 1
ATOM 739 O O . ILE A 1 99 ? 1.971 -1.051 -6.366 1.00 91.88 99 ILE A O 1
ATOM 743 N N . HIS A 1 100 ? 3.245 0.591 -5.503 1.00 91.06 100 HIS A N 1
ATOM 744 C CA . HIS A 1 100 ? 2.774 1.658 -6.382 1.00 91.06 100 HIS A CA 1
ATOM 745 C C . HIS A 1 100 ? 3.933 2.127 -7.256 1.00 91.06 100 HIS A C 1
ATOM 747 O O . HIS A 1 100 ? 4.971 2.545 -6.749 1.00 91.06 100 HIS A O 1
ATOM 753 N N . VAL A 1 101 ? 3.753 2.036 -8.570 1.00 88.88 101 VAL A N 1
ATOM 754 C CA . VAL A 1 101 ? 4.680 2.560 -9.570 1.00 88.88 101 VAL A CA 1
ATOM 755 C C . VAL A 1 101 ? 3.926 3.561 -10.423 1.00 88.88 101 VAL A C 1
ATOM 757 O O . VAL A 1 101 ? 2.845 3.258 -10.927 1.00 88.88 101 VAL A O 1
ATOM 760 N N . ARG A 1 102 ? 4.509 4.741 -10.602 1.00 87.69 102 ARG A N 1
ATOM 761 C CA . ARG A 1 102 ? 4.051 5.709 -11.589 1.00 87.69 102 ARG A CA 1
ATOM 762 C C . ARG A 1 102 ? 4.946 5.624 -12.817 1.00 87.69 102 ARG A C 1
ATOM 764 O O . ARG A 1 102 ? 6.162 5.565 -12.674 1.00 87.69 102 ARG A O 1
ATOM 771 N N . LEU A 1 103 ? 4.332 5.594 -13.994 1.00 85.25 103 LEU A N 1
ATOM 772 C CA . LEU A 1 103 ? 5.011 5.611 -15.282 1.00 85.25 103 LEU A CA 1
ATOM 773 C C . LEU A 1 103 ? 4.747 6.955 -15.955 1.00 85.25 103 LEU A C 1
ATOM 775 O O . LEU A 1 103 ? 3.602 7.270 -16.299 1.00 85.25 103 LEU A O 1
ATOM 779 N N . GLU A 1 104 ? 5.807 7.722 -16.179 1.00 83.06 104 GLU A N 1
ATOM 780 C CA . GLU A 1 104 ? 5.759 9.016 -16.858 1.00 83.06 104 GLU A CA 1
ATOM 781 C C . GLU A 1 104 ? 6.570 8.951 -18.159 1.00 83.06 104 GLU A C 1
ATOM 783 O O . GLU A 1 104 ? 7.416 8.078 -18.359 1.00 83.06 104 GLU A O 1
ATOM 788 N N . THR A 1 105 ? 6.295 9.839 -19.110 1.00 75.50 105 THR A N 1
ATOM 789 C CA . THR A 1 105 ? 7.020 9.845 -20.393 1.00 75.50 105 THR A CA 1
ATOM 790 C C . THR A 1 105 ? 8.453 10.351 -20.265 1.00 75.50 105 THR A C 1
ATOM 792 O O . THR A 1 105 ? 9.324 9.938 -21.030 1.00 75.50 105 THR A O 1
ATOM 795 N N . SER A 1 106 ? 8.748 11.131 -19.221 1.00 75.44 106 SER A N 1
ATOM 796 C CA . SER A 1 106 ? 10.117 11.490 -18.833 1.00 75.44 106 SER A CA 1
ATOM 797 C C . SER A 1 106 ? 10.993 10.288 -18.478 1.00 75.44 106 SER A C 1
ATOM 799 O O . SER A 1 106 ? 12.216 10.406 -18.532 1.00 75.44 106 SER A O 1
ATOM 801 N N . ASP A 1 107 ? 10.395 9.136 -18.164 1.00 75.12 107 ASP A N 1
ATOM 802 C CA . ASP A 1 107 ? 11.121 7.917 -17.795 1.00 75.12 107 ASP A CA 1
ATOM 803 C C . ASP A 1 107 ? 11.689 7.173 -19.020 1.00 75.12 107 ASP A C 1
ATOM 805 O O . ASP A 1 107 ? 12.330 6.131 -18.882 1.00 75.12 107 ASP A O 1
ATOM 809 N N . GLY A 1 108 ? 11.488 7.715 -20.229 1.00 73.69 108 GLY A N 1
ATOM 810 C CA . GLY A 1 108 ? 12.078 7.203 -21.466 1.00 73.69 108 GLY A CA 1
ATOM 811 C C . GLY A 1 108 ? 11.332 6.017 -22.077 1.00 73.69 108 GLY A C 1
ATOM 812 O O . GLY A 1 108 ? 11.906 5.285 -22.882 1.00 73.69 108 GLY A O 1
ATOM 813 N N . PHE A 1 109 ? 10.061 5.822 -21.717 1.00 74.44 109 PHE A N 1
ATOM 814 C CA . PHE A 1 109 ? 9.209 4.835 -22.376 1.00 74.44 109 PHE A CA 1
ATOM 815 C C . PHE A 1 109 ? 8.878 5.259 -23.816 1.00 74.44 109 PHE A C 1
ATOM 817 O O . PHE A 1 109 ? 8.598 6.437 -24.049 1.00 74.44 109 PHE A O 1
ATOM 824 N N . PRO A 1 110 ? 8.862 4.321 -24.781 1.00 70.75 110 PRO A N 1
ATOM 825 C CA . PRO A 1 110 ? 8.493 4.631 -26.155 1.00 70.75 110 PRO A CA 1
ATOM 826 C C . PRO A 1 110 ? 7.042 5.125 -26.237 1.00 70.75 110 PRO A C 1
ATOM 828 O O . PRO A 1 110 ? 6.116 4.513 -25.705 1.00 70.75 110 PRO A O 1
ATOM 831 N N . GLU A 1 111 ? 6.853 6.249 -26.921 1.00 72.31 111 GLU A N 1
ATOM 832 C CA . GLU A 1 111 ? 5.541 6.800 -27.259 1.00 72.31 111 GLU A CA 1
ATOM 833 C C . GLU A 1 111 ? 5.004 6.076 -28.507 1.00 72.31 111 GLU A C 1
ATOM 835 O O . GLU A 1 111 ? 5.775 5.766 -29.416 1.00 72.31 111 GLU A O 1
ATOM 840 N N . ASN A 1 112 ? 3.691 5.816 -28.585 1.00 74.62 112 ASN A N 1
ATOM 841 C CA . ASN A 1 112 ? 3.062 5.070 -29.691 1.00 74.62 112 ASN A CA 1
ATOM 842 C C . ASN A 1 112 ? 3.497 3.591 -29.811 1.00 74.62 112 ASN A C 1
ATOM 844 O O . ASN A 1 112 ? 3.460 3.008 -30.895 1.00 74.62 112 ASN A O 1
ATOM 848 N N . ASP A 1 113 ? 3.866 2.978 -28.690 1.00 77.19 113 ASP A N 1
ATOM 849 C CA . ASP A 1 113 ? 4.021 1.530 -28.563 1.00 77.19 113 ASP A CA 1
ATOM 850 C C . ASP A 1 113 ? 3.053 0.989 -27.498 1.00 77.19 113 ASP A C 1
ATOM 852 O O . ASP A 1 113 ? 2.554 1.743 -26.648 1.00 77.19 113 ASP A O 1
ATOM 856 N N . ASP A 1 114 ? 2.735 -0.303 -27.568 1.00 83.81 114 ASP A N 1
ATOM 857 C CA . ASP A 1 114 ? 1.878 -0.976 -26.598 1.00 83.81 114 ASP A CA 1
ATOM 858 C C . ASP A 1 114 ? 2.670 -1.928 -25.704 1.00 83.81 114 ASP A C 1
ATOM 860 O O . ASP A 1 114 ? 3.411 -2.790 -26.170 1.00 83.81 114 ASP A O 1
ATOM 864 N N . PHE A 1 115 ? 2.450 -1.847 -24.390 1.00 87.12 115 PHE A N 1
ATOM 865 C CA . PHE A 1 115 ? 2.942 -2.884 -23.488 1.00 87.12 115 PHE A CA 1
ATOM 866 C C . PHE A 1 115 ? 1.856 -3.933 -23.234 1.00 87.12 115 PHE A C 1
ATOM 868 O O . PHE A 1 115 ? 0.652 -3.660 -23.211 1.00 87.12 115 PHE A O 1
ATOM 875 N N . ARG A 1 116 ? 2.302 -5.179 -23.067 1.00 91.56 116 ARG A N 1
ATOM 876 C CA . ARG A 1 116 ? 1.441 -6.356 -22.843 1.00 91.56 116 ARG A CA 1
ATOM 877 C C . ARG A 1 116 ? 1.877 -7.191 -21.656 1.00 91.56 116 ARG A C 1
ATOM 879 O O . ARG A 1 116 ? 1.157 -8.102 -21.256 1.00 91.56 116 ARG A O 1
ATOM 886 N N . GLN A 1 117 ? 3.057 -6.909 -21.125 1.00 91.81 117 GLN A N 1
ATOM 887 C CA . GLN A 1 117 ? 3.644 -7.652 -20.031 1.00 91.81 117 GLN A CA 1
ATOM 888 C C . GLN A 1 117 ? 4.134 -6.686 -18.971 1.00 91.81 117 GLN A C 1
ATOM 890 O O . GLN A 1 117 ? 4.723 -5.655 -19.290 1.00 91.81 117 GLN A O 1
ATOM 895 N N . ILE A 1 118 ? 3.879 -7.041 -17.720 1.00 91.81 118 ILE A N 1
ATOM 896 C CA . ILE A 1 118 ? 4.364 -6.321 -16.550 1.00 91.81 118 ILE A CA 1
ATOM 897 C C . ILE A 1 118 ? 5.090 -7.339 -15.686 1.00 91.81 118 ILE A C 1
ATOM 899 O O . ILE A 1 118 ? 4.542 -8.400 -15.389 1.00 91.81 118 ILE A O 1
ATOM 903 N N . GLY A 1 119 ? 6.321 -7.027 -15.295 1.00 92.19 119 GLY A N 1
ATOM 904 C CA . GLY A 1 119 ? 7.134 -7.889 -14.451 1.00 92.19 119 GLY A CA 1
ATOM 905 C C . GLY A 1 119 ? 7.659 -7.144 -13.235 1.00 92.19 119 GLY A C 1
ATOM 906 O O . GLY A 1 119 ? 8.014 -5.972 -13.332 1.00 92.19 119 GLY A O 1
ATOM 907 N N . LEU A 1 120 ? 7.746 -7.836 -12.100 1.00 93.25 120 LEU A N 1
ATOM 908 C CA . LEU A 1 120 ? 8.530 -7.365 -10.962 1.00 93.25 120 LEU A CA 1
ATOM 909 C C . LEU A 1 120 ? 9.836 -8.143 -10.906 1.00 93.25 120 LEU A C 1
ATOM 911 O O . LEU A 1 120 ? 9.838 -9.368 -10.764 1.00 93.25 120 LEU A O 1
ATOM 915 N N . LEU A 1 121 ? 10.942 -7.415 -11.009 1.00 93.75 121 LEU A N 1
ATOM 916 C CA . LEU A 1 121 ? 12.289 -7.963 -11.028 1.00 93.75 121 LEU A CA 1
ATOM 917 C C . LEU A 1 121 ? 13.026 -7.553 -9.754 1.00 93.75 121 LEU A C 1
ATOM 919 O O . LEU A 1 121 ? 13.145 -6.371 -9.438 1.00 93.75 121 LEU A O 1
ATOM 923 N N . ARG A 1 122 ? 13.532 -8.536 -9.014 1.00 94.94 122 ARG A N 1
ATOM 924 C CA . ARG A 1 122 ? 14.269 -8.328 -7.769 1.00 94.94 122 ARG A CA 1
ATOM 925 C C . ARG A 1 122 ? 15.772 -8.382 -8.012 1.00 94.94 122 ARG A C 1
ATOM 927 O O . ARG A 1 122 ? 16.271 -9.348 -8.581 1.00 94.94 122 ARG A O 1
ATOM 934 N N . ASN A 1 123 ? 16.493 -7.397 -7.477 1.00 95.62 123 ASN A N 1
ATOM 935 C CA . ASN A 1 123 ? 17.959 -7.327 -7.460 1.00 95.62 123 ASN A CA 1
ATOM 936 C C . ASN A 1 123 ? 18.652 -7.596 -8.823 1.00 95.62 123 ASN A C 1
ATOM 938 O O . ASN A 1 123 ? 19.614 -8.384 -8.842 1.00 95.62 123 ASN A O 1
ATOM 942 N N . PRO A 1 124 ? 18.207 -6.976 -9.938 1.00 96.88 124 PRO A N 1
ATOM 943 C CA . PRO A 1 124 ? 18.936 -7.060 -11.201 1.00 96.88 124 PRO A CA 1
ATOM 944 C C . PRO A 1 124 ? 20.325 -6.421 -11.090 1.00 96.88 124 PRO A C 1
ATOM 946 O O . PRO A 1 124 ? 20.602 -5.629 -10.181 1.00 96.88 124 PRO A O 1
ATOM 949 N N . GLU A 1 125 ? 21.214 -6.787 -12.005 1.00 97.19 125 GLU A N 1
ATOM 950 C CA . GLU A 1 125 ? 22.563 -6.234 -12.106 1.00 97.19 125 GLU A CA 1
ATOM 951 C C . GLU A 1 125 ? 22.663 -5.240 -13.261 1.00 97.19 125 GLU A C 1
ATOM 953 O O . GLU A 1 125 ? 21.938 -5.335 -14.248 1.00 97.19 125 GLU A O 1
ATOM 958 N N . LEU A 1 126 ? 23.558 -4.265 -13.120 1.00 97.12 126 LEU A N 1
ATOM 959 C CA . LEU A 1 126 ? 23.968 -3.397 -14.218 1.00 97.12 126 LEU A CA 1
ATOM 960 C C . LEU A 1 126 ? 24.711 -4.213 -15.275 1.00 97.12 126 LEU A C 1
ATOM 962 O O . LEU A 1 126 ? 25.351 -5.212 -14.943 1.00 97.12 126 LEU A O 1
ATOM 966 N N . ALA A 1 127 ? 24.677 -3.742 -16.520 1.00 95.56 127 ALA A N 1
ATOM 967 C CA . ALA A 1 127 ? 25.426 -4.346 -17.617 1.00 95.56 127 ALA A CA 1
ATOM 968 C C . ALA A 1 127 ? 26.906 -4.574 -17.245 1.00 95.56 127 ALA A C 1
ATOM 970 O O . ALA A 1 127 ? 27.578 -3.676 -16.727 1.00 95.56 127 ALA A O 1
ATOM 971 N N . GLY A 1 128 ? 27.411 -5.782 -17.510 1.00 93.56 128 GLY A N 1
ATOM 972 C CA . GLY A 1 128 ? 28.748 -6.227 -17.105 1.00 93.56 128 GLY A CA 1
ATOM 973 C C . GLY A 1 128 ? 28.778 -7.015 -15.789 1.00 93.56 128 GLY A C 1
ATOM 974 O O . GLY A 1 128 ? 29.828 -7.558 -15.441 1.00 93.56 128 GLY A O 1
ATOM 975 N N . GLY A 1 129 ? 27.645 -7.115 -15.088 1.00 94.56 129 GLY A N 1
ATOM 976 C CA . GLY A 1 129 ? 27.465 -7.949 -13.903 1.00 94.56 129 GLY A CA 1
ATOM 977 C C . GLY A 1 129 ? 28.174 -7.446 -12.638 1.00 94.56 129 GLY A C 1
ATOM 978 O O . GLY A 1 129 ? 28.966 -6.501 -12.630 1.00 94.56 129 GLY A O 1
ATOM 979 N N . GLY A 1 130 ? 27.857 -8.077 -11.507 1.00 94.31 130 GLY A N 1
ATOM 980 C CA . GLY A 1 130 ? 28.522 -7.872 -10.214 1.00 94.31 130 GLY A CA 1
ATOM 981 C C . GLY A 1 130 ? 28.121 -6.607 -9.445 1.00 94.31 130 GLY A C 1
ATOM 982 O O . GLY A 1 130 ? 28.438 -6.496 -8.261 1.00 94.31 130 GLY A O 1
ATOM 983 N N . THR A 1 131 ? 27.384 -5.679 -10.063 1.00 96.94 131 THR A N 1
ATOM 984 C CA . THR A 1 131 ? 26.859 -4.470 -9.403 1.00 96.94 131 THR A CA 1
ATOM 985 C C . THR A 1 131 ? 25.342 -4.439 -9.498 1.00 96.94 131 THR A C 1
ATOM 987 O O . THR A 1 131 ? 24.795 -4.508 -10.592 1.00 96.94 131 THR A O 1
ATOM 990 N N . LYS A 1 132 ? 24.643 -4.312 -8.364 1.00 96.75 132 LYS A N 1
ATOM 991 C CA . LYS A 1 132 ? 23.175 -4.226 -8.346 1.00 96.75 132 LYS A CA 1
ATOM 992 C C . LYS A 1 132 ? 22.685 -2.888 -8.891 1.00 96.75 132 LYS A C 1
ATOM 994 O O . LYS A 1 132 ? 23.224 -1.841 -8.537 1.00 96.75 132 LYS A O 1
ATOM 999 N N . ALA A 1 133 ? 21.645 -2.941 -9.713 1.00 96.12 133 ALA A N 1
ATOM 1000 C CA . ALA A 1 133 ? 20.934 -1.769 -10.193 1.00 96.12 133 ALA A CA 1
ATOM 1001 C C . ALA A 1 133 ? 20.144 -1.127 -9.036 1.00 96.12 133 ALA A C 1
ATOM 1003 O O . ALA A 1 133 ? 19.424 -1.816 -8.315 1.00 96.12 133 ALA A O 1
ATOM 1004 N N . GLN A 1 134 ? 20.322 0.180 -8.833 1.00 93.94 134 GLN A N 1
ATOM 1005 C CA . GLN A 1 134 ? 19.726 0.941 -7.721 1.00 93.94 134 GLN A CA 1
ATOM 1006 C C . GLN A 1 134 ? 19.069 2.255 -8.173 1.00 93.94 134 GLN A C 1
ATOM 1008 O O . GLN A 1 134 ? 18.464 2.941 -7.352 1.00 93.94 134 GLN A O 1
ATOM 1013 N N . ALA A 1 135 ? 19.201 2.638 -9.449 1.00 90.94 135 ALA A N 1
ATOM 1014 C CA . ALA A 1 135 ? 18.525 3.823 -9.963 1.00 90.94 135 ALA A CA 1
ATOM 1015 C C . ALA A 1 135 ? 17.012 3.582 -10.050 1.00 90.94 135 ALA A C 1
ATOM 1017 O O . ALA A 1 135 ? 16.566 2.452 -10.245 1.00 90.94 135 ALA A O 1
ATOM 1018 N N . ALA A 1 136 ? 16.233 4.659 -9.934 1.00 87.25 136 ALA A N 1
ATOM 1019 C CA . ALA A 1 136 ? 14.777 4.589 -10.018 1.00 87.25 136 ALA A CA 1
ATOM 1020 C C . ALA A 1 136 ? 14.283 4.173 -11.416 1.00 87.25 136 ALA A C 1
ATOM 1022 O O . ALA A 1 136 ? 13.249 3.522 -11.527 1.00 87.25 136 ALA A O 1
ATOM 1023 N N . VAL A 1 137 ? 15.024 4.533 -12.472 1.00 88.19 137 VAL A N 1
ATOM 1024 C CA . VAL A 1 137 ? 14.631 4.315 -13.869 1.00 88.19 137 VAL A CA 1
ATOM 1025 C C . VAL A 1 137 ? 15.830 3.852 -14.697 1.00 88.19 137 VAL A C 1
ATOM 1027 O O . VAL A 1 137 ? 16.920 4.418 -14.601 1.00 88.19 137 VAL A O 1
ATOM 1030 N N . TYR A 1 138 ? 15.597 2.848 -15.545 1.00 89.06 138 TYR A N 1
ATOM 1031 C CA . TYR A 1 138 ? 16.514 2.376 -16.585 1.00 89.06 138 TYR A CA 1
ATOM 1032 C C . TYR A 1 138 ? 15.757 2.316 -17.917 1.00 89.06 138 TYR A C 1
ATOM 1034 O O . TYR A 1 138 ? 15.154 1.296 -18.238 1.00 89.06 138 TYR A O 1
ATOM 1042 N N . ALA A 1 139 ? 15.764 3.423 -18.668 1.00 81.88 139 ALA A N 1
ATOM 1043 C CA . ALA A 1 139 ? 14.943 3.595 -19.873 1.00 81.88 139 ALA A CA 1
ATOM 1044 C C . ALA A 1 139 ? 15.214 2.538 -20.961 1.00 81.88 139 ALA A C 1
ATOM 1046 O O . ALA A 1 139 ? 14.284 2.030 -21.578 1.00 81.88 139 ALA A O 1
ATOM 1047 N N . ASP A 1 140 ? 16.483 2.166 -21.162 1.00 85.69 140 ASP A N 1
ATOM 1048 C CA . ASP A 1 140 ? 16.868 1.076 -22.060 1.00 85.69 140 ASP A CA 1
ATOM 1049 C C . ASP A 1 140 ? 17.518 -0.056 -21.261 1.00 85.69 140 ASP A C 1
ATOM 1051 O O . ASP A 1 140 ? 18.739 -0.127 -21.075 1.00 85.69 140 ASP A O 1
ATOM 1055 N N . ALA A 1 141 ? 16.672 -0.949 -20.752 1.00 81.44 141 ALA A N 1
ATOM 1056 C CA . ALA A 1 141 ? 17.107 -2.115 -19.996 1.00 81.44 141 ALA A CA 1
ATOM 1057 C C . ALA A 1 141 ? 18.035 -3.038 -20.806 1.00 81.44 141 ALA A C 1
ATOM 1059 O O . ALA A 1 141 ? 18.895 -3.679 -20.209 1.00 81.44 141 ALA A O 1
ATOM 1060 N N . SER A 1 142 ? 17.912 -3.076 -22.141 1.00 82.81 142 SER A N 1
ATOM 1061 C CA . SER A 1 142 ? 18.682 -3.992 -22.997 1.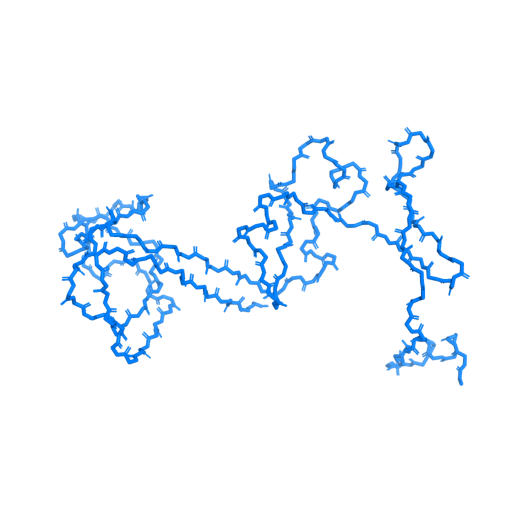00 82.81 142 SER A CA 1
ATOM 1062 C C . SER A 1 142 ? 20.179 -3.674 -23.041 1.00 82.81 142 SER A C 1
ATOM 1064 O O . SER A 1 142 ? 20.992 -4.556 -23.316 1.00 82.81 142 SER A O 1
ATOM 1066 N N . VAL A 1 143 ? 20.540 -2.426 -22.734 1.00 88.50 143 VAL A N 1
ATOM 1067 C CA . VAL A 1 143 ? 21.935 -1.968 -22.642 1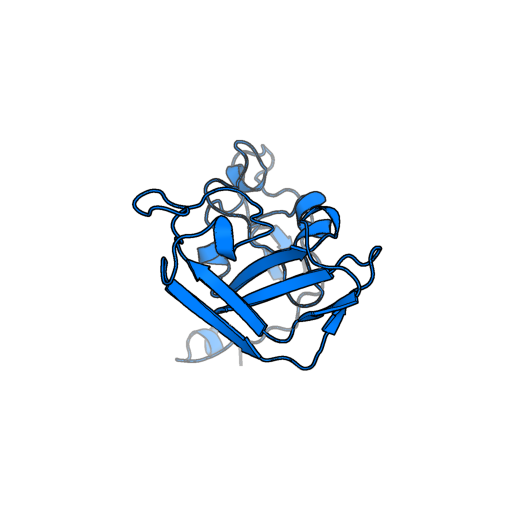.00 88.50 143 VAL A CA 1
ATOM 1068 C C . VAL A 1 143 ? 22.353 -1.617 -21.218 1.00 88.50 143 VAL A C 1
ATOM 1070 O O . VAL A 1 143 ? 23.547 -1.554 -20.932 1.00 88.50 143 VAL A O 1
ATOM 1073 N N . SER A 1 144 ? 21.390 -1.357 -20.329 1.00 91.44 144 SER A N 1
ATOM 1074 C CA . SER A 1 144 ? 21.672 -0.881 -18.970 1.00 91.44 144 SER A CA 1
ATOM 1075 C C . SER A 1 144 ? 21.753 -2.003 -17.937 1.00 91.44 144 SER A C 1
ATOM 1077 O O . SER A 1 144 ? 22.406 -1.825 -16.906 1.00 91.44 144 SER A O 1
ATOM 1079 N N . LEU A 1 145 ? 21.094 -3.137 -18.188 1.00 95.38 145 LEU A N 1
ATOM 1080 C CA . LEU A 1 145 ? 21.009 -4.259 -17.257 1.00 95.38 145 LEU A CA 1
ATOM 1081 C C . LEU A 1 145 ? 21.714 -5.496 -17.818 1.00 95.38 145 LEU A C 1
ATOM 1083 O O . LEU A 1 145 ? 21.714 -5.739 -19.022 1.00 95.38 145 LEU A O 1
ATOM 1087 N N . GLU A 1 146 ? 22.307 -6.286 -16.927 1.00 96.38 146 GLU A N 1
ATOM 1088 C CA . GLU A 1 146 ? 22.897 -7.575 -17.281 1.00 96.38 146 GLU A CA 1
ATOM 1089 C C . GLU A 1 146 ? 21.794 -8.578 -17.634 1.00 96.38 146 GLU A C 1
ATOM 1091 O O . GLU A 1 146 ? 20.803 -8.713 -16.902 1.00 96.38 146 GLU A O 1
ATOM 1096 N N . ALA A 1 147 ? 21.982 -9.293 -18.743 1.00 93.75 147 ALA A N 1
ATOM 1097 C CA . ALA A 1 147 ? 21.032 -10.290 -19.215 1.00 93.75 147 ALA A CA 1
ATOM 1098 C C . ALA A 1 147 ? 20.823 -11.397 -18.169 1.00 93.75 147 ALA A C 1
ATOM 1100 O O . ALA A 1 147 ? 21.762 -11.830 -17.504 1.00 93.75 147 ALA A O 1
ATOM 1101 N N . ASP A 1 148 ? 19.572 -11.842 -18.022 1.00 92.62 148 ASP A N 1
ATOM 1102 C CA . ASP A 1 148 ? 19.165 -12.912 -17.100 1.00 92.62 148 ASP A CA 1
ATOM 1103 C C . ASP A 1 148 ? 19.581 -12.695 -15.628 1.00 92.62 148 ASP A C 1
ATOM 1105 O O . ASP A 1 148 ? 19.634 -13.637 -14.833 1.00 92.62 148 ASP A O 1
ATOM 1109 N N . SER A 1 149 ? 19.854 -11.445 -15.237 1.00 95.38 149 SER A N 1
ATOM 1110 C CA . SER A 1 149 ? 20.228 -11.091 -13.870 1.00 95.38 149 SER A CA 1
ATOM 1111 C C . SER A 1 149 ? 19.016 -10.759 -12.990 1.00 95.38 149 SER A C 1
ATOM 1113 O O . SER A 1 149 ? 17.992 -10.240 -13.437 1.00 95.38 149 SER A O 1
ATOM 1115 N N . GLY A 1 150 ? 19.148 -11.029 -11.690 1.00 95.12 150 GLY A N 1
ATOM 1116 C CA . GLY A 1 150 ? 18.071 -10.833 -10.718 1.00 95.12 150 GLY A CA 1
ATOM 1117 C C . GLY A 1 150 ? 17.067 -11.988 -10.690 1.00 95.12 150 GLY A C 1
ATOM 1118 O O . GLY A 1 150 ? 17.366 -13.111 -11.086 1.00 95.12 150 GLY A O 1
ATOM 1119 N N . GLN A 1 151 ? 15.879 -11.728 -10.146 1.00 96.38 151 GLN A N 1
ATOM 1120 C CA . GLN A 1 151 ? 14.816 -12.723 -10.010 1.00 96.38 151 GLN A CA 1
ATOM 1121 C C . GLN A 1 151 ? 13.462 -12.126 -10.387 1.00 96.38 151 GLN A C 1
ATOM 1123 O O . GLN A 1 151 ? 12.997 -11.191 -9.736 1.00 96.38 151 GLN A O 1
ATOM 1128 N N . LEU A 1 152 ? 12.812 -12.685 -11.408 1.00 94.44 152 LEU A N 1
ATOM 1129 C CA . LEU A 1 152 ? 11.432 -12.347 -11.751 1.00 94.44 152 LEU A CA 1
ATOM 1130 C C . LEU A 1 152 ? 10.496 -12.961 -10.703 1.00 94.44 152 LEU A C 1
ATOM 1132 O O . LEU A 1 152 ? 10.393 -14.183 -10.601 1.00 94.44 152 LEU A O 1
ATOM 1136 N N . ILE A 1 153 ? 9.844 -12.117 -9.907 1.00 94.06 153 ILE A N 1
ATOM 1137 C CA . ILE A 1 153 ? 8.973 -12.545 -8.799 1.00 94.06 153 ILE A CA 1
ATOM 1138 C C . ILE A 1 153 ? 7.482 -12.453 -9.142 1.00 94.06 153 ILE A C 1
ATOM 1140 O O . ILE A 1 153 ? 6.664 -13.102 -8.500 1.00 94.06 153 ILE A O 1
ATOM 1144 N N . TYR A 1 154 ? 7.127 -11.674 -10.162 1.00 94.62 154 TYR A N 1
ATOM 1145 C CA . TYR A 1 154 ? 5.763 -11.533 -10.662 1.00 94.62 154 TYR A CA 1
ATOM 1146 C C . TYR A 1 154 ? 5.804 -11.282 -12.164 1.00 94.62 154 TYR A C 1
ATOM 1148 O O . TYR A 1 154 ? 6.670 -10.542 -12.632 1.00 94.62 154 TYR A O 1
ATOM 1156 N N . LEU A 1 155 ? 4.868 -11.882 -12.897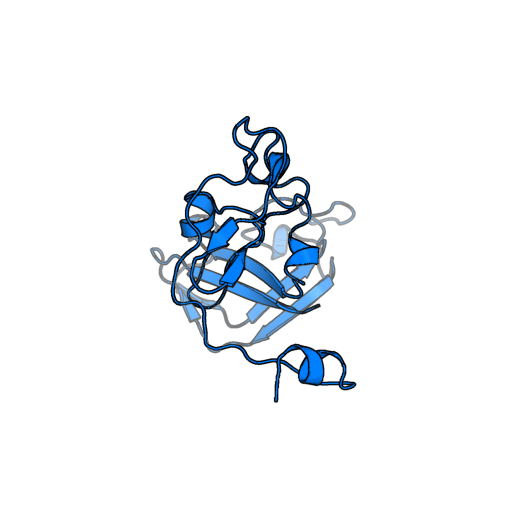 1.00 95.12 155 LEU A N 1
ATOM 1157 C CA . LEU A 1 155 ? 4.649 -11.630 -14.315 1.00 95.12 155 LEU A CA 1
ATOM 1158 C C . LEU A 1 155 ? 3.149 -11.605 -14.591 1.00 95.12 155 LEU A C 1
ATOM 1160 O O . LEU A 1 155 ? 2.436 -12.564 -14.294 1.00 95.12 155 LEU A O 1
ATOM 1164 N N . GLU A 1 156 ? 2.698 -10.538 -15.228 1.00 94.88 156 GLU A N 1
ATOM 1165 C CA . GLU A 1 156 ? 1.327 -10.375 -15.682 1.00 94.88 156 GLU A CA 1
ATOM 1166 C C . GLU A 1 156 ? 1.303 -10.198 -17.191 1.00 94.88 156 GLU A C 1
ATOM 1168 O O . GLU A 1 156 ? 2.033 -9.374 -17.740 1.00 94.88 156 GLU A O 1
ATOM 1173 N N . ASN A 1 157 ? 0.421 -10.943 -17.855 1.00 94.56 157 ASN A N 1
ATOM 1174 C CA . ASN A 1 157 ? 0.090 -10.717 -19.254 1.00 94.56 157 ASN A CA 1
ATOM 1175 C C . ASN A 1 157 ? -1.241 -9.976 -19.330 1.00 94.56 157 ASN A C 1
ATOM 1177 O O . ASN A 1 157 ? -2.255 -10.444 -18.808 1.00 94.56 157 ASN A O 1
ATOM 1181 N N . ARG A 1 158 ? -1.253 -8.852 -20.037 1.00 92.94 158 ARG A N 1
ATOM 1182 C CA . ARG A 1 158 ? -2.436 -8.028 -20.268 1.00 92.94 158 ARG A CA 1
ATOM 1183 C C . ARG A 1 158 ? -2.721 -7.917 -21.760 1.00 92.94 158 ARG A C 1
ATOM 1185 O O . ARG A 1 158 ? -1.894 -8.231 -22.616 1.00 92.94 158 ARG A O 1
ATOM 1192 N N . ARG A 1 159 ? -3.931 -7.465 -22.087 1.00 92.94 159 ARG A N 1
ATOM 1193 C CA . ARG A 1 159 ? -4.200 -6.954 -23.438 1.00 92.94 159 ARG A CA 1
ATOM 1194 C C . ARG A 1 159 ? -3.318 -5.730 -23.686 1.00 92.94 159 ARG A C 1
ATOM 1196 O O . ARG A 1 159 ? -2.914 -5.087 -22.727 1.00 92.94 159 ARG A O 1
ATOM 1203 N N . ALA A 1 160 ? -3.069 -5.434 -24.958 1.00 90.06 160 ALA A N 1
ATOM 1204 C CA . ALA A 1 160 ? -2.373 -4.227 -25.387 1.00 90.06 160 ALA A CA 1
ATOM 1205 C C . ALA A 1 160 ? -2.893 -2.987 -24.654 1.00 90.06 160 ALA A C 1
ATOM 1207 O O . ALA A 1 160 ? -4.099 -2.720 -24.689 1.00 90.06 160 ALA A O 1
ATOM 1208 N N . ILE A 1 161 ? -1.986 -2.255 -24.014 1.00 87.19 161 ILE A N 1
ATOM 1209 C CA . ILE A 1 161 ? -2.246 -0.931 -23.455 1.00 87.19 161 ILE A CA 1
ATOM 1210 C C . ILE A 1 161 ? -1.408 0.049 -24.270 1.00 87.19 161 ILE A C 1
ATOM 1212 O O . ILE A 1 161 ? -0.181 0.027 -24.206 1.00 87.19 161 ILE A O 1
ATOM 1216 N N . THR A 1 162 ? -2.079 0.851 -25.095 1.00 84.94 162 THR A N 1
ATOM 1217 C CA . THR A 1 162 ? -1.440 1.873 -25.930 1.00 84.94 162 THR A CA 1
ATOM 1218 C C . THR A 1 162 ? -1.160 3.113 -25.098 1.00 84.94 162 THR A C 1
ATOM 1220 O O . THR A 1 162 ? -2.066 3.588 -24.413 1.00 84.94 162 THR A O 1
ATOM 1223 N N . ARG A 1 163 ? 0.057 3.657 -25.207 1.00 82.06 163 ARG A N 1
ATOM 1224 C CA . ARG A 1 163 ? 0.455 4.875 -24.494 1.00 82.06 163 ARG A CA 1
ATOM 1225 C C . ARG A 1 163 ? 0.487 6.109 -25.392 1.00 82.06 163 ARG A C 1
ATOM 1227 O O . ARG A 1 163 ? 0.977 6.050 -26.523 1.00 82.06 163 ARG A O 1
ATOM 1234 N N . ALA A 1 164 ? 0.012 7.234 -24.859 1.00 82.00 164 ALA A N 1
ATOM 1235 C CA . ALA A 1 164 ? 0.215 8.567 -25.431 1.00 82.00 164 ALA A CA 1
ATOM 1236 C C . ALA A 1 164 ? 1.356 9.323 -24.722 1.00 82.00 164 ALA A C 1
ATOM 1238 O O . ALA A 1 164 ? 1.721 9.000 -23.592 1.00 82.00 164 ALA A O 1
ATOM 1239 N N . SER A 1 165 ? 1.920 10.335 -25.388 1.00 79.69 165 SER A N 1
ATOM 1240 C CA . SER A 1 165 ? 3.088 11.095 -24.909 1.00 79.69 165 SER A CA 1
ATOM 1241 C C . SER A 1 165 ? 2.811 11.982 -23.683 1.00 79.69 165 SER A C 1
ATOM 1243 O O . SER A 1 165 ? 3.721 12.350 -22.939 1.00 79.69 165 SER A O 1
ATOM 1245 N N . ASP A 1 166 ? 1.545 12.316 -23.453 1.00 82.69 166 ASP A N 1
ATOM 1246 C CA . ASP A 1 166 ? 1.046 13.091 -22.317 1.00 82.69 166 ASP A CA 1
ATOM 1247 C C . ASP A 1 166 ? 0.385 12.214 -21.241 1.00 82.69 166 ASP A C 1
ATOM 1249 O O . ASP A 1 166 ? -0.145 12.721 -20.250 1.00 82.69 166 ASP A O 1
ATOM 1253 N N . GLN A 1 167 ? 0.416 10.892 -21.419 1.00 83.00 167 GLN A N 1
ATOM 1254 C CA . GLN A 1 167 ? -0.246 9.959 -20.526 1.00 83.00 167 GLN A CA 1
ATOM 1255 C C . GLN A 1 167 ? 0.656 9.563 -19.352 1.00 83.00 167 GLN A C 1
ATOM 1257 O O . GLN A 1 167 ? 1.732 8.983 -19.526 1.00 83.00 167 GLN A O 1
ATOM 1262 N N . ILE A 1 168 ? 0.144 9.799 -18.146 1.00 85.69 168 ILE A N 1
ATOM 1263 C CA . ILE A 1 168 ? 0.682 9.271 -16.890 1.00 85.69 168 ILE A CA 1
ATOM 1264 C C . ILE A 1 168 ? -0.143 8.048 -16.494 1.00 85.69 168 ILE A C 1
ATOM 1266 O O . ILE A 1 168 ? -1.376 8.087 -16.527 1.00 85.69 168 ILE A O 1
ATOM 1270 N N . GLU A 1 169 ? 0.531 6.969 -16.111 1.00 87.50 169 GLU A N 1
ATOM 1271 C CA . GLU A 1 169 ? -0.114 5.744 -15.639 1.00 87.50 169 GLU A CA 1
ATOM 1272 C C . GLU A 1 169 ? 0.340 5.408 -14.220 1.00 87.50 169 GLU A C 1
ATOM 1274 O O . GLU A 1 169 ? 1.528 5.423 -13.913 1.00 87.50 169 GLU A O 1
ATOM 1279 N N . ASP A 1 170 ? -0.612 5.059 -13.357 1.00 88.44 170 ASP A N 1
ATOM 1280 C CA . ASP A 1 170 ? -0.337 4.531 -12.024 1.00 88.44 170 ASP A CA 1
ATOM 1281 C C . ASP A 1 170 ? -0.631 3.023 -12.013 1.00 88.44 170 ASP A C 1
ATOM 1283 O O . ASP A 1 170 ? -1.771 2.588 -12.196 1.00 88.44 170 ASP A O 1
ATOM 1287 N N . LEU A 1 171 ? 0.401 2.217 -11.773 1.00 89.12 171 LEU A N 1
ATOM 1288 C CA . LEU A 1 171 ? 0.300 0.781 -11.557 1.00 89.12 171 LEU A CA 1
ATOM 1289 C C . LEU A 1 171 ? 0.331 0.492 -10.055 1.00 89.12 171 LEU A C 1
ATOM 1291 O O . LEU A 1 171 ? 1.267 0.881 -9.356 1.00 89.12 171 LEU A O 1
ATOM 1295 N N . LYS A 1 172 ? -0.677 -0.229 -9.562 1.00 90.25 172 LYS A N 1
ATOM 1296 C CA . LYS A 1 172 ? -0.744 -0.680 -8.169 1.00 90.25 172 LYS A CA 1
ATOM 1297 C C . LYS A 1 172 ? -0.882 -2.197 -8.125 1.00 90.25 172 LYS A C 1
ATOM 1299 O O . LYS A 1 172 ? -1.827 -2.737 -8.696 1.00 90.25 172 LYS A O 1
ATOM 1304 N N . LEU A 1 173 ? 0.047 -2.868 -7.449 1.00 91.62 173 LEU A N 1
ATOM 1305 C CA . LEU A 1 173 ? -0.012 -4.302 -7.168 1.00 91.62 173 LEU A CA 1
ATOM 1306 C C . LEU A 1 173 ? -0.179 -4.511 -5.665 1.00 91.62 173 LEU A C 1
ATOM 1308 O O . LEU A 1 173 ? 0.624 -4.012 -4.882 1.00 91.62 173 LEU A O 1
ATOM 1312 N N . VAL A 1 174 ? -1.196 -5.274 -5.275 1.00 91.94 174 VAL A N 1
ATOM 1313 C CA . VAL A 1 174 ? -1.387 -5.714 -3.890 1.00 91.94 174 VAL A CA 1
ATOM 1314 C C . VAL A 1 174 ? -0.855 -7.137 -3.755 1.00 91.94 174 VAL A C 1
ATOM 1316 O O . VAL A 1 174 ? -1.186 -8.005 -4.561 1.00 91.94 174 VAL A O 1
ATOM 1319 N N . VAL A 1 175 ? -0.020 -7.361 -2.746 1.00 92.50 175 VAL A N 1
ATOM 1320 C CA . VAL A 1 175 ? 0.585 -8.656 -2.422 1.00 92.50 175 VAL A CA 1
ATOM 1321 C C . VAL A 1 175 ? 0.139 -9.057 -1.024 1.00 92.50 175 VAL A C 1
ATOM 1323 O O . VAL A 1 175 ? 0.178 -8.229 -0.122 1.00 92.50 175 VAL A O 1
ATOM 1326 N N . GLU A 1 176 ? -0.273 -10.308 -0.850 1.00 92.38 176 GLU A N 1
ATOM 1327 C CA . GLU A 1 176 ? -0.651 -10.892 0.442 1.00 92.38 176 GLU A CA 1
ATOM 1328 C C . GLU A 1 176 ? 0.459 -11.832 0.944 1.00 92.38 176 GLU A C 1
ATOM 1330 O O . GLU A 1 176 ? 1.091 -12.520 0.134 1.00 92.38 176 GLU A O 1
ATOM 1335 N N . PHE A 1 177 ? 0.698 -11.853 2.259 1.00 87.75 177 PHE A N 1
ATOM 1336 C CA . PHE A 1 177 ? 1.713 -12.673 2.933 1.00 87.75 177 PHE A CA 1
ATOM 1337 C C . PHE A 1 177 ? 1.138 -13.472 4.105 1.00 87.75 177 PHE A C 1
ATOM 1339 O O . PHE A 1 177 ? 0.272 -12.932 4.830 1.00 87.75 177 PHE A O 1
#

Radius of gyration: 23.63 Å; chains: 1; bounding box: 56×38×61 Å

pLDDT: mean 89.3, std 6.27, range [69.69, 97.19]

InterPro domains:
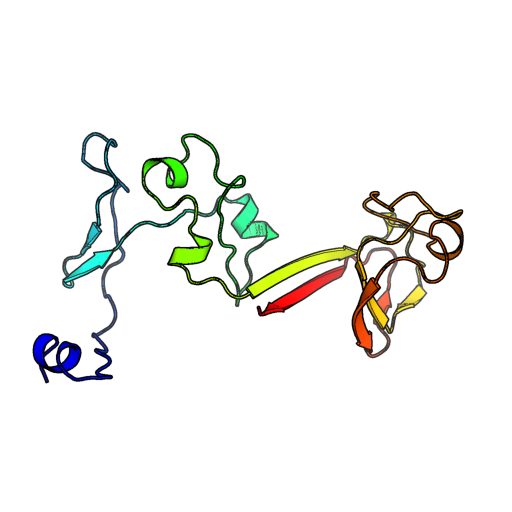  IPR015298 Bacteriophage T4, Gp8 [PF09215] (10-177)
  IPR036327 Bacteriophage T4, Gp8 superfamily [SSF89433] (10-177)

Sequence (177 aa):
VSRTTCENTAGGLWLPTGASEEPTGFTGDAAGLTAQPILTSDNYVWTFLYKLELNDIINSTTNDWMPVISGDAVLAGSEQNLFGDVDAIFSAKTHHGLIHVRLETSDGFPENDDFRQIGLLRNPELAGGGTKAQAAVYADASVSLEADSGQLIYLENRRAITRASDQIEDLKLVVEF